Protein AF-A0A2S4WLB9-F1 (afdb_monomer)

Mean predicted aligned error: 18.61 Å

Solvent-accessible surface area (backbone atoms only — not comparable to full-atom values): 10396 Å² total; per-residue (Å²): 115,73,68,58,59,64,71,68,48,54,68,68,56,46,64,75,76,43,67,86,66,49,91,76,37,67,66,60,48,52,51,52,52,50,51,52,50,50,51,52,50,51,51,51,50,49,49,52,46,48,40,31,78,72,77,35,43,54,94,76,60,58,69,78,77,49,69,54,49,50,52,10,48,51,46,34,75,75,35,75,90,30,59,87,51,58,40,83,58,44,53,72,36,85,85,52,38,70,69,58,53,51,51,53,53,49,53,52,50,43,47,51,51,44,53,52,54,47,68,76,38,84,83,67,83,89,64,78,51,48,64,56,55,48,52,53,52,52,51,53,51,52,55,52,54,52,59,64,60,63,74,77,72,79,85,75,83,79,79,82,85,86,82,89,79,89,80,89,83,136

Sequence (170 aa):
MAKGLIFGQSDAFKCMHLPPDYQRDVIFKKELNSLLGTILKGEKNNFANLLRLGLGGANPPIPPPKLSDIIGSVYKAMDSRFEQTPVANIPTDSRITIQRQARLAYIRTMINLNRLRRIANPGQTAFPSFWDDIDADLETRRTKNTRCSINVWTPSHRKGSSTLGWYENR

Radius of gyration: 32.99 Å; Cα contacts (8 Å, |Δi|>4): 56; chains: 1; bounding box: 96×70×63 Å

Structure (mmCIF, N/CA/C/O backbone):
data_AF-A0A2S4W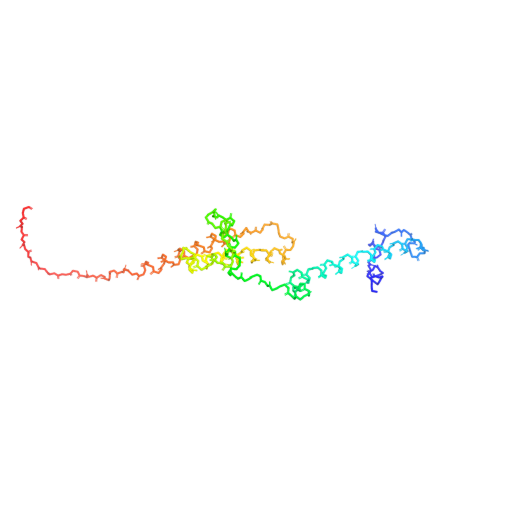LB9-F1
#
_entry.id   AF-A0A2S4WLB9-F1
#
loop_
_atom_site.group_PDB
_atom_site.id
_atom_site.type_symbol
_atom_site.label_atom_id
_atom_site.label_alt_id
_atom_site.label_comp_id
_atom_site.label_asym_id
_atom_site.label_entity_id
_atom_site.label_seq_id
_atom_site.pdbx_PDB_ins_code
_atom_site.Cartn_x
_atom_site.Cartn_y
_atom_site.Cartn_z
_atom_site.occupancy
_atom_site.B_iso_or_equiv
_atom_site.auth_seq_id
_atom_site.auth_comp_id
_atom_site.auth_asym_id
_atom_site.auth_atom_id
_atom_site.pdbx_PDB_model_num
ATOM 1 N N . MET A 1 1 ? 28.843 2.565 -16.205 1.00 54.59 1 MET A N 1
ATOM 2 C CA . MET A 1 1 ? 27.756 1.563 -16.264 1.00 54.59 1 MET A CA 1
ATOM 3 C C . MET A 1 1 ? 26.739 1.847 -17.371 1.00 54.59 1 MET A C 1
ATOM 5 O O . MET A 1 1 ? 26.702 1.052 -18.292 1.00 54.59 1 MET A O 1
ATOM 9 N N . ALA A 1 2 ? 26.005 2.971 -17.393 1.00 55.53 2 ALA A N 1
ATOM 10 C CA . ALA A 1 2 ? 24.973 3.227 -18.425 1.00 55.53 2 ALA A CA 1
ATOM 11 C C . ALA A 1 2 ? 25.486 3.271 -19.883 1.00 55.53 2 ALA A C 1
ATOM 13 O O . ALA A 1 2 ? 24.834 2.765 -20.789 1.00 55.53 2 ALA A O 1
ATOM 14 N N . LYS A 1 3 ? 26.698 3.798 -20.109 1.00 60.47 3 LYS A N 1
ATOM 15 C CA . LYS A 1 3 ? 27.347 3.793 -21.433 1.00 60.47 3 LYS A CA 1
ATOM 16 C C . LYS A 1 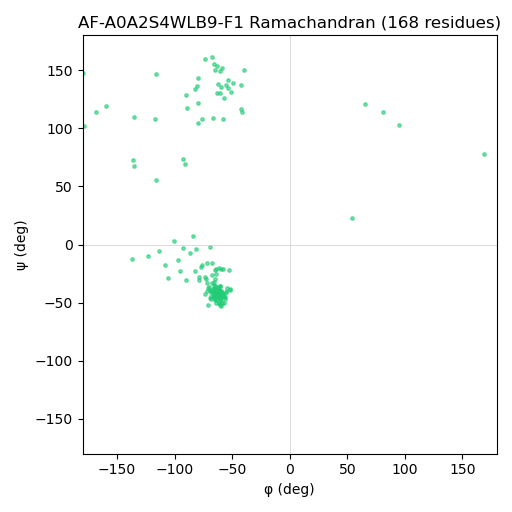3 ? 27.467 2.381 -22.025 1.00 60.47 3 LYS A C 1
ATOM 18 O O . LYS A 1 3 ? 27.197 2.195 -23.203 1.00 60.47 3 LYS A O 1
ATOM 23 N N . GLY A 1 4 ? 27.808 1.387 -21.200 1.00 66.12 4 GLY A N 1
ATOM 24 C CA . GLY A 1 4 ? 27.956 -0.004 -21.642 1.00 66.12 4 GLY A CA 1
ATOM 25 C C . GLY A 1 4 ? 26.648 -0.626 -22.134 1.00 66.12 4 GLY A C 1
ATOM 26 O O . GLY A 1 4 ? 26.679 -1.443 -23.045 1.00 66.12 4 GLY A O 1
ATOM 27 N N . LEU A 1 5 ? 25.502 -0.183 -21.605 1.00 70.06 5 LEU A N 1
ATOM 28 C CA . LEU A 1 5 ? 24.186 -0.683 -22.013 1.00 70.06 5 LEU A CA 1
ATOM 29 C C . LEU A 1 5 ? 23.794 -0.217 -23.415 1.00 70.06 5 LEU A C 1
ATOM 31 O O . LEU A 1 5 ? 23.223 -1.005 -24.158 1.00 70.06 5 LEU A O 1
ATOM 35 N N . ILE A 1 6 ? 24.130 1.024 -23.787 1.00 73.88 6 ILE A N 1
ATOM 36 C CA . ILE A 1 6 ? 23.878 1.564 -25.135 1.00 73.88 6 ILE A CA 1
ATOM 37 C C . ILE A 1 6 ? 24.853 0.951 -26.145 1.00 73.88 6 ILE A C 1
ATOM 39 O O . ILE A 1 6 ? 24.454 0.557 -27.238 1.00 73.88 6 ILE A O 1
ATOM 43 N N . PHE A 1 7 ? 26.134 0.825 -25.781 1.00 74.19 7 PHE A N 1
ATOM 44 C CA . PHE A 1 7 ? 27.127 0.205 -26.663 1.00 74.19 7 PHE A CA 1
ATOM 45 C C . PHE A 1 7 ? 26.889 -1.298 -26.868 1.00 74.19 7 PHE A C 1
ATOM 47 O O . PHE A 1 7 ? 27.232 -1.810 -27.932 1.00 74.19 7 PHE A O 1
ATOM 54 N N . GLY A 1 8 ? 26.241 -1.968 -25.911 1.00 78.62 8 GLY A N 1
ATOM 55 C CA . GLY A 1 8 ? 25.826 -3.368 -26.010 1.00 78.62 8 GLY A CA 1
ATOM 56 C C . GLY A 1 8 ? 24.525 -3.627 -26.783 1.00 78.62 8 GLY A C 1
ATOM 57 O O . GLY A 1 8 ? 24.176 -4.789 -26.958 1.00 78.62 8 GLY A O 1
ATOM 58 N N . GLN A 1 9 ? 23.802 -2.597 -27.245 1.00 85.06 9 GLN A N 1
ATOM 59 C CA . GLN A 1 9 ? 22.611 -2.791 -28.088 1.00 85.06 9 GLN A CA 1
ATOM 60 C C . GLN A 1 9 ? 22.979 -3.214 -29.517 1.00 85.06 9 GLN A C 1
ATOM 62 O O . GLN A 1 9 ? 24.093 -2.959 -29.983 1.00 85.06 9 GLN A O 1
ATOM 67 N N . SER A 1 10 ? 22.025 -3.817 -30.230 1.00 88.38 10 SER A N 1
ATOM 68 C CA . SER A 1 10 ? 22.201 -4.198 -31.635 1.00 88.38 10 SER A CA 1
ATOM 69 C C . SER A 1 10 ? 22.431 -2.982 -32.538 1.00 88.38 10 SER A C 1
ATOM 71 O O . SER A 1 10 ? 21.980 -1.870 -32.249 1.00 88.38 10 SER A O 1
ATOM 73 N N . ASP A 1 11 ? 23.113 -3.186 -33.664 1.00 84.25 11 ASP A N 1
ATOM 74 C CA . ASP A 1 11 ? 23.377 -2.102 -34.617 1.00 84.25 11 ASP A CA 1
ATOM 75 C C . ASP A 1 11 ? 22.093 -1.572 -35.264 1.00 84.25 11 ASP A C 1
ATOM 77 O O . ASP A 1 11 ? 21.970 -0.370 -35.482 1.00 84.25 11 ASP A O 1
ATOM 81 N N . ALA A 1 12 ? 21.090 -2.435 -35.459 1.00 87.62 12 ALA A N 1
ATOM 82 C CA . ALA A 1 12 ? 19.756 -2.029 -35.900 1.00 87.62 12 ALA A CA 1
ATOM 83 C C . ALA A 1 12 ? 19.092 -1.063 -34.903 1.00 87.62 12 ALA A C 1
ATOM 85 O O . ALA A 1 12 ? 18.581 -0.018 -35.301 1.00 87.62 12 ALA A O 1
ATOM 86 N N . PHE A 1 13 ? 19.162 -1.364 -33.602 1.00 87.50 13 PHE A N 1
ATOM 87 C CA . PHE A 1 13 ? 18.642 -0.481 -32.557 1.00 87.50 13 PHE A CA 1
ATOM 88 C C . PHE A 1 13 ? 19.375 0.866 -32.549 1.00 87.50 13 PHE A C 1
ATOM 90 O O . PHE A 1 13 ? 18.748 1.923 -32.501 1.00 87.50 13 PHE A O 1
ATOM 97 N N . LYS A 1 14 ? 20.712 0.838 -32.629 1.00 85.44 14 LYS A N 1
ATOM 98 C CA . LYS A 1 14 ? 21.534 2.055 -32.667 1.00 85.44 14 LYS A CA 1
ATOM 99 C C . LYS A 1 14 ? 21.208 2.908 -33.891 1.00 85.44 14 LYS A C 1
ATOM 101 O O . LYS A 1 14 ? 21.055 4.111 -33.744 1.00 85.44 14 LYS A O 1
ATOM 106 N N . CYS A 1 15 ? 21.055 2.300 -35.065 1.00 84.44 15 CYS A N 1
ATOM 107 C CA . CYS A 1 15 ? 20.728 3.006 -36.303 1.00 84.44 15 CYS A CA 1
ATOM 108 C C . CYS A 1 15 ? 19.324 3.634 -36.271 1.00 84.44 15 CYS A C 1
ATOM 110 O O . CYS A 1 15 ? 19.125 4.719 -36.805 1.00 84.44 15 CYS A O 1
ATOM 112 N N . MET A 1 16 ? 18.363 2.983 -35.610 1.00 88.69 16 MET A N 1
ATOM 113 C CA . MET A 1 16 ? 16.982 3.465 -35.523 1.00 88.69 16 MET A CA 1
ATOM 114 C C . MET A 1 16 ? 16.786 4.588 -34.493 1.00 88.69 16 MET A C 1
ATOM 116 O O . MET A 1 16 ? 15.876 5.403 -34.638 1.00 88.69 16 MET A O 1
ATOM 120 N N . HIS A 1 17 ? 17.607 4.625 -33.439 1.00 85.06 17 HIS A N 1
ATOM 121 C CA . HIS A 1 17 ? 17.362 5.488 -32.275 1.00 85.06 17 HIS A CA 1
ATOM 122 C C . HIS A 1 17 ? 18.489 6.465 -31.942 1.00 85.06 17 HIS A C 1
ATOM 124 O O . HIS A 1 17 ? 18.296 7.336 -31.093 1.00 85.06 17 HIS A O 1
ATOM 130 N N . LEU A 1 18 ? 19.657 6.340 -32.572 1.00 86.12 18 LEU A N 1
ATOM 131 C CA . LEU A 1 18 ? 20.772 7.262 -32.388 1.00 86.12 18 LEU A CA 1
ATOM 132 C C . LEU A 1 18 ? 21.072 7.984 -33.704 1.00 86.12 18 LEU A C 1
ATOM 134 O O . LEU A 1 18 ? 20.936 7.392 -34.776 1.00 86.12 18 LEU A O 1
ATOM 138 N N . PRO A 1 19 ? 21.519 9.247 -33.643 1.00 84.81 19 PRO A N 1
ATOM 139 C CA . PRO A 1 19 ? 21.967 9.956 -34.830 1.00 84.81 19 PRO A CA 1
ATOM 140 C C . PRO A 1 19 ? 23.127 9.229 -35.536 1.00 84.81 19 PRO A C 1
ATOM 142 O O . PRO A 1 19 ? 23.940 8.568 -34.873 1.00 84.81 19 PRO A O 1
ATOM 145 N N . PRO A 1 20 ? 23.271 9.394 -36.862 1.00 84.19 20 PRO A N 1
ATOM 146 C CA . PRO A 1 20 ? 24.478 8.988 -37.575 1.00 84.19 20 PRO A CA 1
ATOM 147 C C . PRO A 1 20 ? 25.722 9.604 -36.924 1.00 84.19 20 PRO A C 1
ATOM 149 O O . PRO A 1 20 ? 25.685 10.740 -36.458 1.00 84.19 20 PRO A O 1
A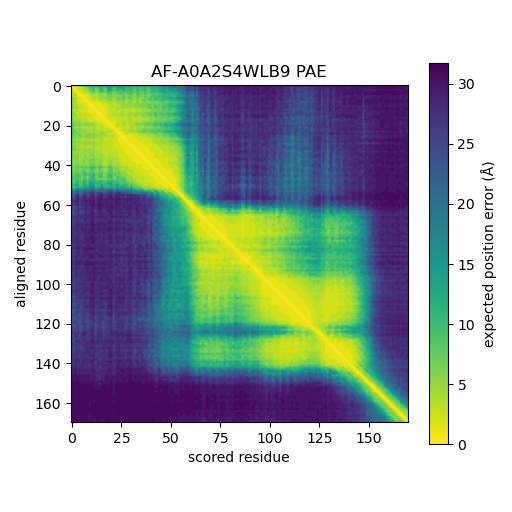TOM 152 N N . ASP A 1 21 ? 26.816 8.846 -36.851 1.00 82.88 21 ASP A N 1
ATOM 153 C CA . ASP A 1 21 ? 28.095 9.298 -36.284 1.00 82.88 21 ASP A CA 1
ATOM 154 C C . ASP A 1 21 ? 28.038 9.871 -34.852 1.00 82.88 21 ASP A C 1
ATOM 156 O O . ASP A 1 21 ? 28.973 10.542 -34.406 1.00 82.88 21 ASP A O 1
ATOM 160 N N . TYR A 1 22 ? 27.014 9.525 -34.060 1.00 79.88 22 TYR A N 1
ATOM 161 C CA . TYR A 1 22 ? 26.871 9.955 -32.658 1.00 79.88 22 TYR A CA 1
ATOM 162 C C . TYR A 1 22 ? 28.107 9.658 -31.782 1.00 79.88 22 TYR A C 1
ATOM 164 O O . TYR A 1 22 ? 28.327 10.254 -30.724 1.00 79.88 22 TYR A O 1
ATOM 172 N N . GLN A 1 23 ? 28.937 8.702 -32.205 1.00 76.88 23 GLN A N 1
ATOM 173 C CA . GLN A 1 23 ? 30.193 8.347 -31.553 1.00 76.88 23 GLN A CA 1
ATOM 174 C C . GLN A 1 23 ? 31.296 9.393 -31.740 1.00 76.88 23 GLN A C 1
ATOM 176 O O . GLN A 1 23 ? 32.285 9.349 -31.011 1.00 76.88 23 GLN A O 1
ATOM 181 N N . ARG A 1 24 ? 31.167 10.322 -32.681 1.00 82.81 24 ARG A N 1
ATOM 182 C CA . ARG A 1 24 ? 32.121 11.414 -32.919 1.00 82.81 24 ARG A CA 1
ATOM 183 C C . ARG A 1 24 ? 31.558 12.765 -32.485 1.00 82.81 24 ARG A C 1
ATOM 185 O O . ARG A 1 24 ? 32.332 13.674 -32.208 1.00 82.81 24 ARG A O 1
ATOM 192 N N . ASP A 1 25 ? 30.242 12.859 -32.320 1.00 86.25 25 ASP A N 1
ATOM 193 C CA . ASP A 1 25 ? 29.569 14.064 -31.850 1.00 86.25 25 ASP A CA 1
ATOM 194 C C . ASP A 1 25 ? 29.740 14.272 -30.331 1.00 86.25 25 ASP A C 1
ATOM 196 O O . ASP A 1 25 ? 29.186 13.564 -29.483 1.00 86.25 25 ASP A O 1
ATOM 200 N N . VAL A 1 26 ? 30.554 15.268 -29.981 1.00 84.69 26 VAL A N 1
ATOM 201 C CA . VAL A 1 26 ? 30.868 15.632 -28.593 1.00 84.69 26 VAL A CA 1
ATOM 202 C C . VAL A 1 26 ? 29.673 16.296 -27.899 1.00 84.69 26 VAL A C 1
ATOM 204 O O . VAL A 1 26 ? 29.479 16.089 -26.696 1.00 84.69 26 VAL A O 1
ATOM 207 N N . ILE A 1 27 ? 28.861 17.057 -28.639 1.00 86.12 27 ILE A N 1
ATOM 208 C CA . ILE A 1 27 ? 27.690 17.768 -28.115 1.00 86.12 27 ILE A CA 1
ATOM 209 C C . ILE A 1 27 ? 26.605 16.748 -27.785 1.00 86.12 27 ILE A C 1
ATOM 211 O O . ILE A 1 27 ? 26.177 16.668 -26.632 1.00 86.12 27 ILE A O 1
ATOM 215 N N . PHE A 1 28 ? 26.269 15.879 -28.741 1.00 84.69 28 PHE A N 1
ATOM 216 C CA . PHE A 1 28 ? 25.290 14.815 -28.538 1.00 84.69 28 PHE A CA 1
ATOM 217 C C . PHE A 1 28 ? 25.665 13.913 -27.360 1.00 84.69 28 PHE A C 1
ATOM 219 O O . PHE A 1 28 ? 24.842 13.624 -26.492 1.00 84.69 28 PHE A O 1
ATOM 226 N N . LYS A 1 29 ? 26.935 13.498 -27.254 1.00 83.62 29 LYS A N 1
ATOM 227 C CA . LYS A 1 29 ? 27.396 12.702 -26.106 1.00 83.62 29 LYS A CA 1
ATOM 228 C C . LYS A 1 29 ? 27.202 13.428 -24.781 1.00 83.62 29 LYS A C 1
ATOM 230 O O . LYS A 1 29 ? 26.874 12.783 -23.784 1.00 83.62 29 LYS A O 1
ATOM 235 N N . LYS A 1 30 ? 27.461 14.735 -24.725 1.00 85.25 30 LYS A N 1
ATOM 236 C CA . LYS A 1 30 ? 27.282 15.531 -23.505 1.00 85.25 30 LYS A CA 1
ATOM 237 C C . LYS A 1 30 ? 25.806 15.583 -23.111 1.00 85.25 30 LYS A C 1
ATOM 239 O O . LYS A 1 30 ? 25.493 15.324 -21.949 1.00 85.25 30 LYS A O 1
ATOM 244 N N . GLU A 1 31 ? 24.918 15.835 -24.066 1.00 86.12 31 GLU A N 1
ATOM 245 C CA . GLU A 1 31 ? 23.469 15.871 -23.846 1.00 86.12 31 GLU A CA 1
ATOM 246 C C . GLU A 1 31 ? 22.912 14.507 -23.445 1.00 86.12 31 GLU A C 1
ATOM 248 O O . GLU A 1 31 ? 22.225 14.405 -22.430 1.00 86.12 31 GLU A O 1
ATOM 253 N N . LEU A 1 32 ? 23.302 13.439 -24.144 1.00 84.44 32 LEU A N 1
ATOM 254 C CA . LEU A 1 32 ? 22.928 12.068 -23.806 1.00 84.44 32 LEU A CA 1
ATOM 255 C C . LEU A 1 32 ? 23.372 11.699 -22.384 1.00 84.44 32 LEU A C 1
ATOM 257 O O . LEU A 1 32 ? 22.601 11.121 -21.621 1.00 84.44 32 LEU A O 1
ATOM 261 N N . ASN A 1 33 ? 24.597 12.057 -21.986 1.00 83.00 33 ASN A N 1
ATOM 262 C CA . ASN A 1 33 ? 25.069 11.807 -20.622 1.00 83.00 33 ASN A CA 1
ATOM 263 C C . ASN A 1 33 ? 24.288 12.624 -19.580 1.00 83.00 33 ASN A C 1
ATOM 265 O O . ASN A 1 33 ? 24.020 12.111 -18.494 1.00 83.00 33 ASN A O 1
ATOM 269 N N . SER A 1 34 ? 23.911 13.865 -19.899 1.00 87.06 34 SER A N 1
ATOM 270 C CA . SER A 1 34 ? 23.081 14.706 -19.029 1.00 87.06 34 SER A CA 1
ATOM 271 C C . SER A 1 34 ? 21.671 14.128 -18.861 1.00 87.06 34 SER A C 1
ATOM 273 O O . SER A 1 34 ? 21.170 14.012 -17.739 1.00 87.06 34 SER A O 1
ATOM 275 N N . LEU A 1 35 ? 21.061 13.681 -19.962 1.00 83.69 35 LEU A N 1
ATOM 276 C CA . LEU A 1 35 ? 19.754 13.028 -19.980 1.00 83.69 35 LEU A CA 1
ATOM 277 C C . LEU A 1 35 ? 19.774 11.737 -19.156 1.00 83.69 35 LEU A C 1
ATOM 279 O O . LEU A 1 35 ? 18.961 11.576 -18.248 1.00 83.69 35 LEU A O 1
ATOM 283 N N . LEU A 1 36 ? 20.752 10.859 -19.398 1.00 83.75 36 LEU A N 1
ATOM 284 C CA . LEU A 1 36 ? 20.941 9.632 -18.619 1.00 83.75 36 LEU A CA 1
ATOM 285 C C . LEU A 1 36 ? 21.161 9.934 -17.135 1.00 83.75 36 LEU A C 1
ATOM 287 O O . LEU A 1 36 ? 20.580 9.272 -16.280 1.00 83.75 36 LEU A O 1
ATOM 291 N N . GLY A 1 37 ? 21.969 10.947 -16.814 1.00 85.88 37 GLY A N 1
ATOM 292 C CA . GLY A 1 37 ? 22.186 11.386 -15.438 1.00 85.88 37 GLY A CA 1
ATOM 293 C C . GLY A 1 37 ? 20.897 11.861 -14.767 1.00 85.88 37 GLY A C 1
ATOM 294 O O . GLY A 1 37 ? 20.652 11.536 -13.607 1.00 85.88 37 GLY A O 1
ATOM 295 N N . THR A 1 38 ? 20.051 12.581 -15.502 1.00 86.75 38 THR A N 1
ATOM 296 C CA . THR A 1 38 ? 18.765 13.095 -15.015 1.00 86.75 38 THR A CA 1
ATOM 297 C C . THR A 1 38 ? 17.765 11.968 -14.783 1.00 86.75 38 THR A C 1
ATOM 299 O O . THR A 1 38 ? 17.169 11.911 -13.708 1.00 86.75 38 THR A O 1
ATOM 302 N N . ILE A 1 39 ? 17.640 11.035 -15.733 1.00 79.44 39 ILE A N 1
ATOM 303 C CA . ILE A 1 39 ? 16.778 9.852 -15.613 1.00 79.44 39 ILE A CA 1
ATOM 304 C C . ILE A 1 39 ? 17.219 9.006 -14.419 1.00 79.44 39 ILE A C 1
ATOM 306 O O . ILE A 1 39 ? 16.420 8.763 -13.521 1.00 79.44 39 ILE A O 1
ATOM 310 N N . LEU A 1 40 ? 18.505 8.651 -14.332 1.00 84.50 40 LEU A N 1
ATOM 311 C CA . LEU A 1 40 ? 19.026 7.840 -13.228 1.00 84.50 40 LEU A CA 1
ATOM 312 C C . LEU A 1 40 ? 18.879 8.538 -11.874 1.00 84.50 40 LEU A C 1
ATOM 314 O O . LEU A 1 40 ? 18.587 7.891 -10.871 1.00 84.50 40 LEU A O 1
ATOM 318 N N . LYS A 1 41 ? 19.066 9.862 -11.817 1.00 88.00 41 LYS A N 1
ATOM 319 C CA . LYS A 1 41 ? 18.823 10.646 -10.599 1.00 88.00 41 LYS A CA 1
ATOM 320 C C . LYS A 1 41 ? 17.342 10.620 -10.219 1.00 88.00 41 LYS A C 1
ATOM 322 O O . LYS A 1 41 ? 17.033 10.446 -9.042 1.00 88.00 41 LYS A O 1
ATOM 327 N N . GLY A 1 42 ? 16.445 10.769 -11.192 1.00 79.56 42 GLY A N 1
ATOM 328 C CA . GLY A 1 42 ? 14.999 10.675 -11.008 1.00 79.56 42 GLY A CA 1
ATOM 329 C C . GLY A 1 42 ? 14.568 9.298 -10.507 1.00 79.56 42 GLY A C 1
ATOM 330 O O . GLY A 1 42 ? 13.898 9.208 -9.483 1.00 79.56 42 GLY A O 1
ATOM 331 N N . GLU A 1 43 ? 15.024 8.227 -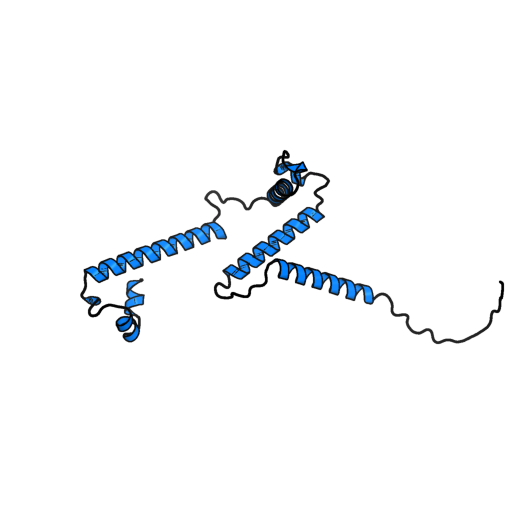11.153 1.00 77.56 43 GLU A N 1
ATOM 332 C CA . GLU A 1 43 ? 14.743 6.842 -10.761 1.00 77.56 43 GLU A CA 1
ATOM 333 C C . GLU A 1 43 ? 15.320 6.503 -9.390 1.00 77.56 43 GLU A C 1
ATOM 335 O O . GLU A 1 43 ? 14.616 5.942 -8.557 1.00 77.56 43 GLU A O 1
ATOM 340 N N . LYS A 1 44 ? 16.562 6.908 -9.099 1.00 82.12 44 LYS A N 1
ATOM 341 C CA . LYS A 1 44 ? 17.160 6.757 -7.766 1.00 82.12 44 LYS A CA 1
ATOM 342 C C . LYS A 1 44 ? 16.338 7.481 -6.703 1.00 82.12 44 LYS A C 1
ATOM 344 O O . LYS A 1 44 ? 16.131 6.933 -5.625 1.00 82.12 44 LYS A O 1
ATOM 349 N N . ASN A 1 45 ? 15.881 8.701 -6.981 1.00 74.06 45 ASN A N 1
ATOM 350 C CA . ASN A 1 45 ? 15.054 9.463 -6.048 1.00 74.06 45 ASN A CA 1
ATOM 351 C C . ASN A 1 45 ? 13.670 8.831 -5.875 1.00 74.06 45 ASN A C 1
ATOM 353 O O . ASN A 1 45 ? 13.192 8.736 -4.749 1.00 74.06 45 ASN A O 1
ATOM 357 N N . ASN A 1 46 ? 13.053 8.344 -6.951 1.00 72.12 46 ASN A N 1
ATOM 358 C CA . ASN A 1 46 ? 11.797 7.600 -6.889 1.00 72.12 46 ASN A CA 1
ATOM 359 C C . ASN A 1 46 ? 11.957 6.303 -6.103 1.00 72.12 46 ASN A C 1
ATOM 361 O O . ASN A 1 46 ? 11.140 6.021 -5.236 1.00 72.12 46 ASN A O 1
ATOM 365 N N . PHE A 1 47 ? 13.031 5.552 -6.329 1.00 69.69 47 PHE A N 1
ATOM 366 C CA . PHE A 1 47 ? 13.342 4.353 -5.565 1.00 69.69 47 PHE A CA 1
ATOM 367 C C . PHE A 1 47 ? 13.602 4.682 -4.094 1.00 69.69 47 PHE A C 1
ATOM 369 O O . PHE A 1 47 ? 13.040 4.036 -3.222 1.00 69.69 47 PHE A O 1
ATOM 376 N N . ALA A 1 48 ? 14.360 5.738 -3.789 1.00 67.50 48 ALA A N 1
ATOM 377 C CA . ALA A 1 48 ? 14.550 6.212 -2.420 1.00 67.50 48 ALA A CA 1
ATOM 378 C C . ALA A 1 48 ? 13.227 6.647 -1.769 1.00 67.50 48 ALA A C 1
ATOM 380 O O . ALA A 1 48 ? 13.016 6.392 -0.587 1.00 67.50 48 ALA A O 1
ATOM 381 N N . ASN A 1 49 ? 12.317 7.262 -2.527 1.00 60.53 49 ASN A N 1
ATOM 382 C CA . ASN A 1 49 ? 10.980 7.611 -2.061 1.00 60.53 49 ASN A CA 1
ATOM 383 C C . ASN A 1 49 ? 10.111 6.370 -1.851 1.00 60.53 49 ASN A C 1
ATOM 385 O O . ASN A 1 49 ? 9.405 6.319 -0.859 1.00 60.53 49 ASN A O 1
ATOM 389 N N . LEU A 1 50 ? 10.182 5.357 -2.714 1.00 64.94 50 LEU A N 1
ATOM 390 C CA . LEU A 1 50 ? 9.483 4.081 -2.533 1.00 64.94 50 LEU A CA 1
ATOM 391 C C . LEU A 1 50 ? 10.036 3.303 -1.342 1.00 64.94 50 LEU A C 1
ATOM 393 O O . LEU A 1 50 ? 9.263 2.759 -0.563 1.00 64.94 50 LEU A O 1
ATOM 397 N N . LEU A 1 51 ? 11.354 3.303 -1.151 1.00 59.09 51 LEU A N 1
ATOM 398 C CA . LEU A 1 51 ? 11.985 2.772 0.047 1.00 59.09 51 LEU A CA 1
ATOM 399 C C . LEU A 1 51 ? 11.528 3.555 1.273 1.00 59.09 51 LEU A C 1
ATOM 401 O O . LEU A 1 51 ? 11.165 2.930 2.250 1.00 59.09 51 LEU A O 1
ATOM 405 N N . ARG A 1 52 ? 11.451 4.889 1.233 1.00 55.41 52 ARG A N 1
ATOM 406 C CA . ARG A 1 52 ? 10.927 5.687 2.355 1.00 55.41 52 ARG A CA 1
ATOM 407 C C . ARG A 1 52 ? 9.439 5.421 2.627 1.00 55.41 52 ARG A C 1
ATOM 409 O O . ARG A 1 52 ? 9.026 5.161 3.747 1.00 55.41 52 ARG A O 1
ATOM 416 N N . LEU A 1 53 ? 8.608 5.421 1.597 1.00 56.03 53 LEU A N 1
ATOM 417 C CA . LEU A 1 53 ? 7.163 5.227 1.721 1.00 56.03 53 LEU A CA 1
ATOM 418 C C . LEU A 1 53 ? 6.780 3.771 2.035 1.00 56.03 53 LEU A C 1
ATOM 420 O O . LEU A 1 53 ? 5.725 3.536 2.621 1.00 56.03 53 LEU A O 1
ATOM 424 N N . GLY A 1 54 ? 7.600 2.801 1.619 1.00 50.84 54 GLY A N 1
ATOM 425 C CA . GLY A 1 54 ? 7.327 1.365 1.717 1.00 50.84 54 GLY A CA 1
ATOM 426 C C . GLY A 1 54 ? 8.116 0.617 2.796 1.00 50.84 54 GLY A C 1
ATOM 427 O O . GLY A 1 54 ? 7.610 -0.374 3.310 1.00 50.84 54 GLY A O 1
ATOM 428 N N . LEU A 1 55 ? 9.323 1.072 3.152 1.00 51.53 55 LEU A N 1
ATOM 429 C CA . LEU A 1 55 ? 10.247 0.406 4.092 1.00 51.53 55 LEU A CA 1
ATOM 430 C C . LEU A 1 55 ? 10.931 1.354 5.098 1.00 51.53 55 LEU A C 1
ATOM 432 O O . LEU A 1 55 ? 11.544 0.894 6.055 1.00 51.53 55 LEU A O 1
ATOM 436 N N . GLY A 1 56 ? 10.857 2.665 4.896 1.00 44.88 56 GLY A N 1
ATOM 437 C CA . GLY A 1 56 ? 11.692 3.651 5.565 1.00 44.88 56 GLY A CA 1
ATOM 438 C C . GLY A 1 56 ? 10.857 4.829 6.015 1.00 44.88 56 GLY A C 1
ATOM 439 O O . GLY A 1 56 ? 10.970 5.918 5.450 1.00 44.88 56 GLY A O 1
ATOM 440 N N . GLY A 1 57 ? 10.043 4.618 7.053 1.00 45.78 57 GLY A N 1
ATOM 441 C CA . GLY A 1 57 ? 9.479 5.735 7.806 1.00 45.78 57 GLY A CA 1
ATOM 442 C C . GLY A 1 57 ? 10.567 6.793 8.015 1.00 45.78 57 GLY A C 1
ATOM 443 O O . GLY A 1 57 ? 11.723 6.432 8.246 1.00 45.78 57 GLY A O 1
ATOM 444 N N . ALA A 1 58 ? 10.212 8.073 7.835 1.00 52.34 58 ALA A N 1
ATOM 445 C CA . ALA A 1 58 ? 11.115 9.224 7.987 1.00 52.34 58 ALA A CA 1
ATOM 446 C C . ALA A 1 58 ? 12.051 9.034 9.183 1.00 52.34 58 ALA A C 1
ATOM 448 O O . ALA A 1 58 ? 11.625 8.386 10.106 1.00 52.34 58 ALA A O 1
ATOM 449 N N . ASN A 1 59 ? 13.273 9.567 9.229 1.00 48.66 59 ASN A N 1
ATOM 450 C CA . ASN A 1 59 ? 14.058 9.488 10.470 1.00 48.66 59 ASN A CA 1
ATOM 451 C C . ASN A 1 59 ? 13.585 10.571 11.461 1.00 48.66 59 ASN A C 1
ATOM 453 O O . ASN A 1 59 ? 13.684 11.748 11.107 1.00 48.66 59 ASN A O 1
ATOM 457 N N . PRO A 1 60 ? 13.127 10.220 12.681 1.00 51.59 60 PRO A N 1
ATOM 458 C CA . PRO A 1 60 ? 12.975 8.866 13.232 1.00 51.59 60 PRO A CA 1
ATOM 459 C C . PRO A 1 60 ? 11.703 8.169 12.721 1.00 51.59 60 PRO A C 1
ATOM 461 O O . PRO A 1 60 ? 10.701 8.870 12.535 1.00 51.59 60 PRO A O 1
ATOM 464 N N . PRO A 1 61 ? 11.746 6.836 12.468 1.00 53.97 61 PRO A N 1
ATOM 465 C CA . PRO A 1 61 ? 10.716 6.098 11.734 1.00 53.97 61 PRO A CA 1
ATOM 466 C C . PRO A 1 61 ? 9.329 6.545 12.153 1.00 53.97 61 PRO A C 1
ATOM 468 O O . PRO A 1 61 ? 8.998 6.377 13.322 1.00 53.97 61 PRO A O 1
ATOM 471 N N . ILE A 1 62 ? 8.536 7.124 11.239 1.00 52.47 62 ILE A N 1
ATOM 472 C CA . ILE A 1 62 ? 7.130 7.426 11.541 1.00 52.47 62 ILE A CA 1
ATOM 473 C C . ILE A 1 62 ? 6.503 6.082 11.905 1.00 52.47 62 ILE A C 1
ATOM 475 O O . ILE A 1 62 ? 6.371 5.229 11.017 1.00 52.47 62 ILE A O 1
ATOM 479 N N . PRO A 1 63 ? 6.177 5.845 13.188 1.00 55.03 63 PRO A N 1
ATOM 480 C CA . PRO A 1 63 ? 5.594 4.582 13.566 1.00 55.03 63 PRO A CA 1
ATOM 481 C C . PRO A 1 63 ? 4.264 4.480 12.821 1.00 55.03 63 PRO A C 1
ATOM 483 O O . PRO A 1 63 ? 3.549 5.486 12.711 1.00 55.03 63 PRO A O 1
ATOM 486 N N . PRO A 1 64 ? 3.920 3.304 12.269 1.00 57.97 64 PRO A N 1
ATOM 487 C CA . PRO A 1 64 ? 2.596 3.123 11.706 1.00 57.97 64 PRO A CA 1
ATOM 488 C C . PRO A 1 64 ? 1.576 3.557 12.770 1.00 57.97 64 PRO A C 1
ATOM 490 O O . PRO A 1 64 ? 1.730 3.178 13.937 1.00 57.97 64 PRO A O 1
ATOM 493 N N . PRO A 1 65 ? 0.586 4.396 12.410 1.00 66.00 65 PRO A N 1
ATOM 494 C CA . PRO A 1 65 ? -0.361 4.914 13.383 1.00 66.00 65 PRO A CA 1
ATOM 495 C C . PRO A 1 65 ? -1.014 3.746 14.113 1.00 66.00 65 PRO A C 1
ATOM 497 O O . PRO A 1 65 ? -1.347 2.727 13.494 1.00 66.00 65 PRO A O 1
ATOM 500 N N . LYS A 1 66 ? -1.158 3.869 15.437 1.00 78.06 66 LYS A N 1
ATOM 501 C CA . LYS A 1 66 ? -1.717 2.785 16.242 1.00 78.06 66 LYS A CA 1
ATOM 502 C C . LYS A 1 66 ? -3.134 2.501 15.765 1.00 78.06 66 LYS A C 1
ATOM 504 O O . LYS A 1 66 ? -3.856 3.399 15.324 1.00 78.06 66 LYS A O 1
ATOM 509 N N . LEU A 1 67 ? -3.556 1.245 15.890 1.00 74.00 67 LEU A N 1
ATOM 510 C CA . LEU A 1 67 ? -4.915 0.849 15.527 1.00 74.00 67 LEU A CA 1
ATOM 511 C C . LEU A 1 67 ? -5.963 1.708 16.259 1.00 74.00 67 LEU A C 1
ATOM 513 O O . LEU A 1 67 ? -6.944 2.115 15.644 1.00 74.00 67 LEU A O 1
ATOM 517 N N . SER A 1 68 ? -5.709 2.065 17.522 1.00 79.31 68 SER A N 1
ATOM 518 C CA . SER A 1 68 ? -6.524 3.000 18.308 1.00 79.31 68 SER A CA 1
ATOM 519 C C . SER A 1 68 ? -6.678 4.368 17.638 1.00 79.31 68 SER A C 1
ATOM 521 O O . SER A 1 68 ? -7.793 4.864 17.509 1.00 79.31 68 SER A O 1
ATOM 523 N N . ASP A 1 69 ? -5.586 4.953 17.151 1.00 82.19 69 ASP A N 1
ATOM 524 C CA . ASP A 1 69 ? -5.580 6.303 16.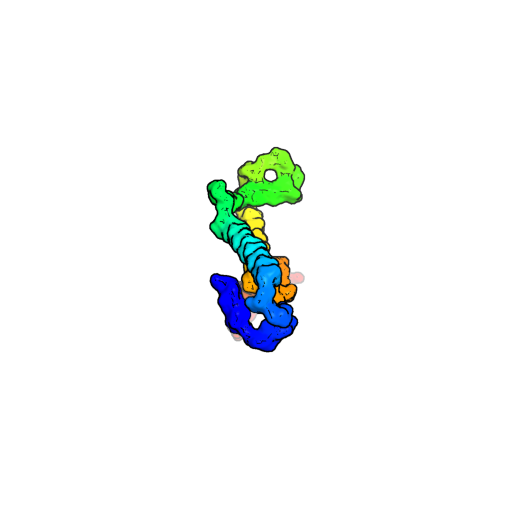575 1.00 82.19 69 ASP A CA 1
ATOM 525 C C . ASP A 1 69 ? -6.318 6.322 15.234 1.00 82.19 69 ASP A C 1
ATOM 527 O O . ASP A 1 69 ? -7.053 7.257 14.909 1.00 82.19 69 ASP A O 1
ATOM 531 N N . ILE A 1 70 ? -6.174 5.236 14.472 1.00 81.12 70 ILE A N 1
ATOM 532 C CA . ILE A 1 70 ? -6.910 5.014 13.229 1.00 81.12 70 ILE A CA 1
ATOM 533 C C . ILE A 1 70 ? -8.406 4.889 13.517 1.00 81.12 70 ILE A C 1
ATOM 535 O O . ILE A 1 70 ? -9.203 5.563 12.868 1.00 81.12 70 ILE A O 1
ATOM 539 N N . ILE A 1 71 ? -8.790 4.040 14.475 1.00 82.75 71 ILE A N 1
ATOM 540 C CA . ILE A 1 71 ? -10.191 3.847 14.866 1.00 82.75 71 ILE A CA 1
ATOM 541 C C . ILE A 1 71 ? -10.787 5.187 15.294 1.00 82.75 71 ILE A C 1
ATOM 543 O O . ILE A 1 71 ? -11.827 5.579 14.770 1.00 82.75 71 ILE A O 1
ATOM 547 N N . GLY A 1 72 ? -10.108 5.916 16.181 1.00 8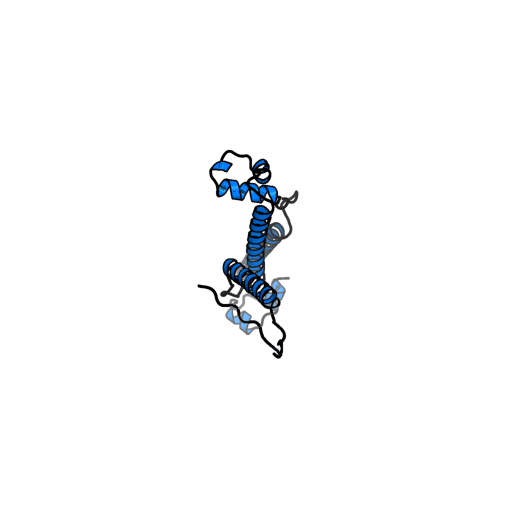6.31 72 GLY A N 1
ATOM 548 C CA . GLY A 1 72 ? -10.574 7.216 16.648 1.00 86.31 72 GLY A CA 1
ATOM 549 C C . GLY A 1 72 ? -10.738 8.228 15.513 1.00 86.31 72 GLY A C 1
ATOM 550 O O . GLY A 1 72 ? -11.753 8.916 15.453 1.00 86.31 72 GLY A O 1
ATOM 551 N N . SER A 1 73 ? -9.800 8.265 14.563 1.00 85.00 73 SER A N 1
ATOM 552 C CA . SER A 1 73 ? -9.880 9.159 13.400 1.00 85.00 73 SER A CA 1
ATOM 553 C C . SER A 1 73 ? -11.056 8.819 12.482 1.00 85.00 73 SER A C 1
ATOM 555 O O . SER A 1 73 ? -11.757 9.719 12.026 1.00 85.00 73 SER A O 1
ATOM 557 N N . VAL A 1 74 ? -11.308 7.528 12.232 1.00 84.06 74 VAL A N 1
ATOM 558 C CA . VAL A 1 74 ? -12.435 7.083 11.398 1.00 84.06 74 VAL A CA 1
ATOM 559 C C . VAL A 1 74 ? -13.767 7.462 12.042 1.00 84.06 74 VAL A C 1
ATOM 561 O O . VAL A 1 74 ? -14.621 8.042 11.381 1.00 84.06 74 VAL A O 1
ATOM 564 N N . TYR A 1 75 ? -13.939 7.193 13.337 1.00 87.31 75 TYR A N 1
ATOM 565 C CA . TYR A 1 75 ? -15.174 7.544 14.041 1.00 87.31 75 TYR A CA 1
ATOM 566 C C . TYR A 1 75 ? -15.395 9.054 14.123 1.00 87.31 75 TYR A C 1
ATOM 568 O O . TYR A 1 75 ? -16.513 9.504 13.905 1.00 87.31 75 TYR A O 1
ATOM 576 N N . LYS A 1 76 ? -14.337 9.838 14.355 1.00 89.44 76 LYS A N 1
ATOM 577 C CA . LYS A 1 76 ? -14.407 11.305 14.336 1.00 89.44 76 LYS A CA 1
ATOM 578 C C . LYS A 1 76 ? -14.847 11.857 12.978 1.00 89.44 76 LYS A C 1
ATOM 580 O O . LYS A 1 76 ? -15.568 12.843 12.938 1.00 89.44 76 LYS A O 1
ATOM 585 N N . ALA A 1 77 ? -14.428 11.223 11.880 1.00 85.19 77 ALA A N 1
ATOM 586 C CA . ALA A 1 77 ? -14.803 11.630 10.527 1.00 85.19 77 ALA A CA 1
ATOM 587 C C . ALA A 1 77 ? -16.215 11.175 10.115 1.00 85.19 77 ALA A C 1
ATOM 589 O O . ALA A 1 77 ? -16.857 11.837 9.306 1.00 85.19 77 ALA A O 1
ATOM 590 N N . MET A 1 78 ? -16.688 10.035 10.629 1.00 86.00 78 MET A N 1
ATOM 591 C CA . MET A 1 78 ? -17.963 9.431 10.218 1.00 86.00 78 MET A CA 1
ATOM 592 C C . MET A 1 78 ? -19.152 9.800 11.110 1.00 86.00 78 MET A C 1
ATOM 594 O O . MET A 1 78 ? -20.294 9.663 10.679 1.00 86.00 78 MET A O 1
ATOM 598 N N . ASP A 1 79 ? -18.911 10.203 12.356 1.00 85.25 79 ASP A N 1
ATOM 599 C CA . ASP A 1 79 ? -19.956 10.400 13.358 1.00 85.25 79 ASP A CA 1
ATOM 600 C C . ASP A 1 79 ? -19.722 11.716 14.107 1.00 85.25 79 ASP A C 1
ATOM 602 O O . ASP A 1 79 ? -18.795 11.849 14.910 1.00 85.25 79 ASP A O 1
ATOM 606 N N . SER A 1 80 ? -20.597 12.691 13.844 1.00 88.38 80 SER A N 1
ATOM 607 C CA . SER A 1 80 ? -20.512 14.056 14.384 1.00 88.38 80 SER A CA 1
ATOM 608 C C . SER A 1 80 ? -20.507 14.105 15.912 1.00 88.38 80 SER A C 1
ATOM 610 O O . SER A 1 80 ? -19.991 15.048 16.505 1.00 88.38 80 SER A O 1
ATOM 612 N N . ARG A 1 81 ? -20.988 13.057 16.590 1.00 88.62 81 ARG A N 1
ATOM 613 C CA . ARG A 1 81 ? -20.936 12.964 18.057 1.00 88.62 81 ARG A CA 1
ATOM 614 C C . ARG A 1 81 ? -19.509 12.911 18.601 1.00 88.62 81 ARG A C 1
ATOM 616 O O . ARG A 1 81 ? -19.305 13.220 19.770 1.00 88.62 81 ARG A O 1
ATOM 623 N N . PHE A 1 82 ? -18.541 12.520 17.775 1.00 88.38 82 PHE A N 1
ATOM 624 C CA . PHE A 1 82 ? -17.125 12.467 18.131 1.00 88.38 82 PHE A CA 1
ATOM 625 C C . PHE A 1 82 ? -16.320 13.659 17.602 1.00 88.38 82 PHE A C 1
ATOM 627 O O . PHE A 1 82 ? -15.108 13.720 17.818 1.00 88.38 82 PHE A O 1
ATOM 634 N N . GLU A 1 83 ? -16.966 14.626 16.944 1.00 87.69 83 GLU A N 1
ATOM 635 C CA . GLU A 1 83 ? -16.306 15.775 16.316 1.00 87.69 83 GLU A CA 1
ATOM 636 C C . GLU A 1 83 ? -15.440 16.551 17.316 1.00 87.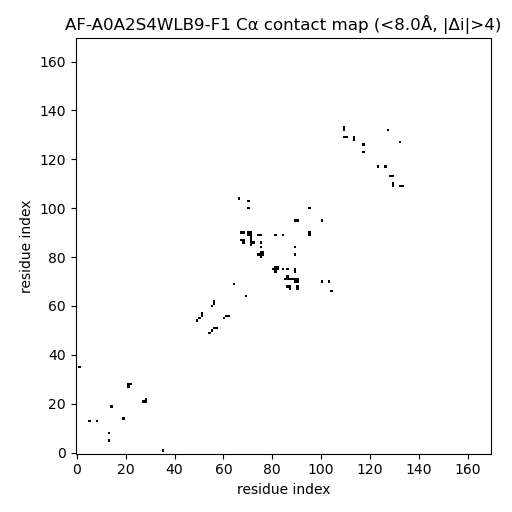69 83 GLU A C 1
ATOM 638 O O . GLU A 1 83 ? -14.287 16.873 17.026 1.00 87.69 83 GLU A O 1
ATOM 643 N N . GLN A 1 84 ? -15.936 16.737 18.541 1.00 89.44 84 GLN A N 1
ATOM 644 C CA . GLN A 1 84 ? -15.220 17.422 19.624 1.00 89.44 84 GLN A CA 1
ATOM 645 C C . GLN A 1 84 ? -14.427 16.471 20.536 1.00 89.44 84 GLN A C 1
ATOM 647 O O . GLN A 1 84 ? -13.706 16.913 21.428 1.00 89.44 84 GLN A O 1
ATOM 652 N N . THR A 1 85 ? -14.507 15.155 20.324 1.00 88.19 85 THR A N 1
ATOM 653 C CA . THR A 1 85 ? -13.780 14.177 21.143 1.00 88.19 85 THR A CA 1
ATOM 654 C C . THR A 1 85 ? -12.330 14.039 20.653 1.00 88.19 85 THR A C 1
ATOM 656 O O . THR A 1 85 ? -12.089 13.907 19.444 1.00 88.19 85 THR A O 1
ATOM 659 N N . PRO A 1 86 ? -11.326 14.055 21.549 1.00 90.44 86 PRO A N 1
ATOM 660 C CA . PRO A 1 86 ? -9.948 13.739 21.182 1.00 90.44 86 PRO A CA 1
ATOM 661 C C . PRO A 1 86 ? -9.829 12.319 20.616 1.00 90.44 86 PRO A C 1
ATOM 663 O O . PRO A 1 86 ? -10.368 11.378 21.196 1.00 90.44 86 PRO A O 1
ATOM 666 N N . VAL A 1 87 ? -9.077 12.149 19.520 1.00 86.75 87 VAL A N 1
ATOM 667 C CA . VAL A 1 87 ? -8.915 10.860 18.810 1.00 86.75 87 VAL A CA 1
ATOM 668 C C . VAL A 1 87 ? -8.494 9.723 19.744 1.00 86.75 87 VAL A C 1
ATOM 670 O O . VAL A 1 87 ? -9.019 8.620 19.627 1.00 86.75 87 VAL A O 1
ATOM 673 N N . ALA A 1 88 ? -7.611 10.000 20.706 1.00 86.94 88 ALA A N 1
ATOM 674 C CA . ALA A 1 88 ? -7.121 9.012 21.667 1.00 86.94 88 ALA A CA 1
ATOM 675 C C . ALA A 1 88 ? -8.210 8.457 22.611 1.00 86.94 88 ALA A C 1
ATOM 677 O O . ALA A 1 88 ? -8.083 7.330 23.081 1.00 86.94 88 ALA A O 1
ATOM 678 N N . ASN A 1 89 ? -9.289 9.211 22.853 1.00 88.38 89 ASN A N 1
ATOM 679 C CA . ASN A 1 89 ? -10.351 8.851 23.804 1.00 88.38 89 ASN A CA 1
ATOM 680 C C . ASN A 1 89 ? -11.555 8.184 23.124 1.00 88.38 89 ASN A C 1
ATOM 682 O O . ASN A 1 89 ? -12.422 7.616 23.783 1.00 88.38 89 ASN A O 1
ATOM 686 N N . ILE A 1 90 ? -11.630 8.253 21.795 1.00 87.62 90 ILE A N 1
ATOM 687 C CA . ILE A 1 90 ? -12.734 7.667 21.035 1.00 87.62 90 ILE A CA 1
ATOM 688 C C . ILE A 1 90 ? -12.730 6.127 21.149 1.00 87.62 90 ILE A C 1
ATOM 690 O O . ILE A 1 90 ? -13.775 5.566 21.460 1.00 87.62 90 ILE A O 1
ATOM 694 N N . PRO A 1 91 ? -11.598 5.405 21.013 1.00 84.12 91 PRO A N 1
ATOM 695 C CA . PRO A 1 91 ? -11.580 3.943 21.140 1.00 84.12 91 PRO A CA 1
ATOM 696 C C . PRO A 1 91 ? -12.021 3.397 22.504 1.00 84.12 91 PRO A C 1
ATOM 698 O O . PRO A 1 91 ? -12.362 2.219 22.586 1.00 84.12 91 PRO A O 1
ATOM 701 N N . THR A 1 92 ? -11.994 4.219 23.560 1.00 85.75 92 THR A N 1
ATOM 702 C CA . THR A 1 92 ? -12.447 3.841 24.910 1.00 85.75 92 THR A CA 1
ATOM 703 C C . THR A 1 92 ? -13.946 4.050 25.126 1.00 85.75 92 THR A C 1
ATOM 705 O O . THR A 1 92 ? -14.473 3.646 26.159 1.00 85.75 92 THR A O 1
ATOM 708 N N . ASP A 1 93 ? -14.645 4.674 24.175 1.00 88.62 93 ASP A N 1
ATOM 709 C CA . ASP A 1 93 ? -16.094 4.839 24.235 1.00 88.62 93 ASP A CA 1
ATOM 710 C C . ASP A 1 93 ? -16.790 3.470 24.212 1.00 88.62 93 ASP A C 1
ATOM 712 O O . ASP A 1 93 ? -16.520 2.630 23.349 1.00 88.62 93 ASP A O 1
ATOM 716 N N . SER A 1 94 ? -17.723 3.247 25.140 1.00 86.56 94 SER A N 1
ATOM 717 C CA . SER A 1 94 ? -18.425 1.965 25.299 1.00 86.56 94 SER A CA 1
ATOM 718 C C . SER A 1 94 ? -19.205 1.529 24.052 1.00 86.56 94 SER A C 1
ATOM 720 O O . SER A 1 94 ? -19.466 0.340 23.863 1.00 86.56 94 SER A O 1
ATOM 722 N N . ARG A 1 95 ? -19.547 2.467 23.160 1.00 84.19 95 ARG A N 1
ATOM 723 C CA . ARG A 1 95 ? -20.226 2.195 21.884 1.00 84.19 95 ARG A CA 1
ATOM 724 C C . ARG A 1 95 ? -19.269 1.640 20.828 1.00 84.19 95 ARG A C 1
ATOM 726 O O . ARG A 1 95 ? -19.721 1.019 19.859 1.00 84.19 95 ARG A O 1
ATOM 733 N N . ILE A 1 96 ? -17.960 1.833 20.993 1.00 86.38 96 ILE A N 1
ATOM 734 C CA . ILE A 1 96 ? -16.918 1.334 20.091 1.00 86.38 96 ILE A CA 1
ATOM 735 C C . ILE A 1 96 ? -16.436 -0.018 20.606 1.00 86.38 96 ILE A C 1
ATOM 737 O O . ILE A 1 96 ? -15.346 -0.189 21.148 1.00 86.38 96 ILE A O 1
ATOM 741 N N . THR A 1 97 ? -17.292 -1.017 20.408 1.00 86.50 97 THR A N 1
ATOM 742 C CA . THR A 1 97 ? -17.020 -2.383 20.850 1.00 86.50 97 THR A CA 1
ATOM 743 C C . THR A 1 97 ? -15.837 -3.002 20.101 1.00 86.50 97 THR A C 1
ATOM 745 O O . THR A 1 97 ? -15.567 -2.668 18.941 1.00 86.50 97 THR A O 1
ATOM 748 N N . ILE A 1 98 ? -15.180 -3.985 20.722 1.00 81.50 98 ILE A N 1
ATOM 749 C CA . ILE A 1 98 ? -14.062 -4.744 20.130 1.00 81.50 98 ILE A CA 1
ATOM 750 C C . ILE A 1 98 ? -14.432 -5.303 18.746 1.00 81.50 98 ILE A C 1
ATOM 752 O O . ILE A 1 98 ? -13.628 -5.267 17.818 1.00 81.50 98 ILE A O 1
ATOM 756 N N . GLN A 1 99 ? -15.673 -5.760 18.560 1.00 80.81 99 GLN A N 1
ATOM 757 C CA . GLN A 1 99 ? -16.143 -6.288 17.277 1.00 80.81 99 GLN A CA 1
ATOM 758 C C . GLN A 1 99 ? -16.161 -5.212 16.183 1.00 80.81 99 GLN A C 1
ATOM 760 O O . GLN A 1 99 ? -15.811 -5.492 15.037 1.00 80.81 99 GLN A O 1
ATOM 765 N N . ARG A 1 100 ? -16.550 -3.973 16.510 1.00 83.50 100 ARG A N 1
ATOM 766 C CA . ARG A 1 100 ? -16.526 -2.859 15.550 1.00 83.50 100 ARG A CA 1
ATOM 767 C C . ARG A 1 100 ? -15.097 -2.464 15.191 1.00 83.50 100 ARG A C 1
ATOM 769 O O . ARG A 1 100 ? -14.808 -2.23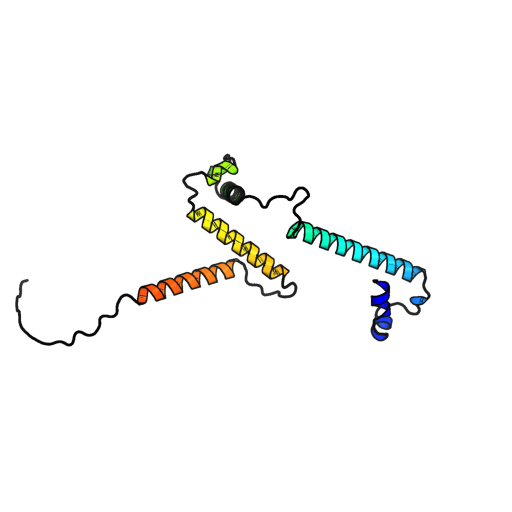0 14.020 1.00 83.50 100 ARG A O 1
ATOM 776 N N . GLN A 1 101 ? -14.204 -2.450 16.178 1.00 80.75 101 GLN A N 1
ATOM 777 C CA . GLN A 1 101 ? -12.777 -2.214 15.962 1.00 80.75 101 GLN A CA 1
ATOM 778 C C . GLN A 1 101 ? -12.169 -3.280 15.036 1.00 80.75 101 GLN A C 1
ATOM 780 O O . GLN A 1 101 ? -11.500 -2.942 14.060 1.00 80.75 101 GLN A O 1
ATOM 785 N N . ALA A 1 102 ? -12.481 -4.558 15.272 1.00 81.12 102 ALA A N 1
ATOM 786 C CA . ALA A 1 102 ? -12.030 -5.672 14.440 1.00 81.12 102 ALA A CA 1
ATOM 787 C C . ALA A 1 102 ? -12.543 -5.577 12.991 1.00 81.12 102 ALA A C 1
ATOM 789 O O . ALA A 1 102 ? -11.790 -5.840 12.056 1.00 81.12 102 ALA A O 1
ATOM 790 N N . ARG A 1 103 ? -13.796 -5.146 12.782 1.00 83.50 103 ARG A N 1
ATOM 791 C CA . ARG A 1 103 ? -14.353 -4.913 11.434 1.00 83.50 103 ARG A CA 1
ATOM 792 C C . ARG A 1 103 ? -13.600 -3.813 10.685 1.00 83.50 103 ARG A C 1
ATOM 794 O O . ARG A 1 103 ? -13.252 -4.001 9.523 1.00 83.50 103 ARG A O 1
ATOM 801 N N . LEU A 1 104 ? -13.306 -2.694 11.348 1.00 82.44 104 LEU A N 1
ATOM 802 C CA . LEU A 1 104 ? -12.518 -1.607 10.755 1.00 82.44 104 LEU A CA 1
ATOM 803 C C . LEU A 1 104 ? -11.088 -2.051 10.424 1.00 82.44 104 LEU A C 1
ATOM 805 O O . LEU A 1 104 ? -10.588 -1.755 9.338 1.00 82.44 104 LEU A O 1
ATOM 809 N N . ALA A 1 105 ? -10.449 -2.796 11.331 1.00 78.56 105 ALA A N 1
ATOM 810 C CA . ALA A 1 105 ? -9.127 -3.369 11.098 1.00 78.56 105 ALA A CA 1
ATOM 811 C C . ALA A 1 105 ? -9.127 -4.301 9.876 1.00 78.56 105 ALA A C 1
ATOM 813 O O . ALA A 1 105 ? -8.254 -4.190 9.018 1.00 78.56 105 ALA A O 1
ATOM 814 N N . TYR A 1 106 ? -10.137 -5.167 9.758 1.00 84.50 106 TYR A N 1
ATOM 815 C CA . TYR A 1 106 ? -10.312 -6.055 8.611 1.00 84.50 106 TYR A CA 1
ATOM 816 C C . TYR A 1 106 ? -10.448 -5.281 7.291 1.00 84.50 106 TYR A C 1
ATOM 818 O O . TYR A 1 106 ? -9.688 -5.545 6.361 1.00 84.50 106 TYR A O 1
ATOM 826 N N . ILE A 1 107 ? -11.336 -4.280 7.218 1.00 83.62 107 ILE A N 1
ATOM 827 C CA . ILE A 1 107 ? -11.523 -3.464 6.002 1.00 83.62 107 ILE A CA 1
ATOM 828 C C . ILE A 1 107 ? -10.203 -2.800 5.589 1.00 83.62 107 ILE A C 1
ATOM 830 O O . ILE A 1 107 ? -9.817 -2.841 4.421 1.00 83.62 107 ILE A O 1
ATOM 834 N N . ARG A 1 108 ? -9.461 -2.236 6.550 1.00 80.44 108 ARG A N 1
ATOM 835 C CA . ARG A 1 108 ? -8.158 -1.615 6.279 1.00 80.44 108 ARG A CA 1
ATOM 836 C C . ARG A 1 108 ? -7.142 -2.619 5.736 1.00 80.44 108 ARG A C 1
ATOM 838 O O . ARG A 1 108 ? -6.411 -2.294 4.801 1.00 80.44 108 ARG A O 1
ATOM 845 N N . THR A 1 109 ? -7.107 -3.827 6.294 1.00 79.75 109 THR A N 1
ATOM 846 C CA . THR A 1 109 ? -6.258 -4.915 5.797 1.00 79.75 109 THR A CA 1
ATOM 847 C C . THR A 1 109 ? -6.612 -5.269 4.355 1.00 79.75 109 THR A C 1
ATOM 849 O O . THR A 1 109 ? -5.710 -5.344 3.525 1.00 79.75 109 THR A O 1
ATOM 852 N N . MET A 1 110 ? -7.900 -5.391 4.018 1.00 83.75 110 MET A N 1
ATOM 853 C CA . MET A 1 110 ? -8.353 -5.700 2.654 1.00 83.75 110 MET A CA 1
ATOM 854 C C . MET A 1 110 ? -7.965 -4.611 1.646 1.00 83.75 110 MET A C 1
ATOM 856 O O . MET A 1 110 ? -7.433 -4.918 0.578 1.00 83.75 110 MET A O 1
ATOM 860 N N . ILE A 1 111 ? -8.127 -3.334 2.009 1.00 80.94 111 ILE A N 1
ATOM 861 C CA . ILE A 1 111 ? -7.686 -2.200 1.179 1.00 80.94 111 ILE A CA 1
ATOM 862 C C . ILE A 1 111 ? -6.169 -2.250 0.953 1.00 80.94 111 ILE A C 1
ATOM 864 O O . ILE A 1 111 ? -5.697 -2.101 -0.177 1.00 80.94 111 ILE A O 1
ATOM 868 N N . ASN A 1 112 ? -5.387 -2.478 2.012 1.00 79.62 112 ASN A N 1
ATOM 869 C CA . ASN A 1 112 ? -3.931 -2.527 1.904 1.00 79.62 112 ASN A CA 1
ATOM 870 C C . ASN A 1 112 ? -3.456 -3.719 1.059 1.00 79.62 112 ASN A C 1
ATOM 872 O O . ASN A 1 112 ? -2.567 -3.560 0.225 1.00 79.62 112 ASN A O 1
ATOM 876 N N . LEU A 1 113 ? -4.078 -4.891 1.218 1.00 80.81 113 LEU A N 1
ATOM 877 C CA . LEU A 1 113 ? -3.803 -6.069 0.394 1.00 80.81 113 LEU A CA 1
ATOM 878 C C . LEU A 1 113 ? -4.113 -5.810 -1.083 1.00 80.81 113 LEU A C 1
ATOM 880 O O . LEU A 1 113 ? -3.317 -6.188 -1.940 1.00 80.81 113 LEU A O 1
ATOM 884 N N . ASN A 1 114 ? -5.224 -5.137 -1.394 1.00 83.69 114 ASN A N 1
ATOM 885 C CA . ASN A 1 114 ? -5.550 -4.760 -2.769 1.00 83.69 114 ASN A CA 1
ATOM 886 C C . ASN A 1 114 ? -4.500 -3.795 -3.349 1.00 83.69 114 ASN A C 1
ATOM 888 O O . ASN A 1 114 ? -4.016 -3.998 -4.463 1.00 83.69 114 ASN A O 1
ATOM 892 N N . ARG A 1 115 ? -4.064 -2.797 -2.565 1.00 81.75 115 ARG A N 1
ATOM 893 C CA . ARG A 1 115 ? -2.997 -1.865 -2.967 1.00 81.75 115 ARG A CA 1
ATOM 894 C C . ARG A 1 115 ? -1.684 -2.590 -3.266 1.00 81.75 115 ARG A C 1
ATOM 896 O O . ARG A 1 115 ? -1.072 -2.336 -4.300 1.00 81.75 115 ARG A O 1
ATOM 903 N N . LEU A 1 116 ? -1.256 -3.489 -2.377 1.00 78.88 116 LEU A N 1
ATOM 904 C CA . LEU A 1 116 ? -0.026 -4.268 -2.551 1.00 78.88 116 LEU A CA 1
ATOM 905 C C . LEU A 1 116 ? -0.101 -5.176 -3.783 1.00 78.88 116 LEU A C 1
ATOM 907 O O . LEU A 1 116 ? 0.854 -5.225 -4.555 1.00 78.88 116 LEU A O 1
ATOM 911 N N . ARG A 1 117 ? -1.248 -5.828 -4.015 1.00 80.69 117 ARG A N 1
ATOM 912 C CA . ARG A 1 117 ? -1.483 -6.644 -5.215 1.00 80.69 117 ARG A CA 1
ATOM 913 C C . ARG A 1 117 ? -1.343 -5.833 -6.506 1.00 80.69 117 ARG A C 1
ATOM 915 O O . ARG A 1 117 ? -0.709 -6.315 -7.439 1.00 80.69 117 ARG A O 1
ATOM 922 N N . ARG A 1 118 ? -1.859 -4.600 -6.548 1.00 79.25 118 ARG A N 1
ATOM 923 C CA . ARG A 1 118 ? -1.716 -3.699 -7.710 1.00 79.25 118 ARG A CA 1
ATOM 924 C C . ARG A 1 118 ? -0.266 -3.280 -7.953 1.00 79.25 118 ARG A C 1
ATOM 926 O O . ARG A 1 118 ? 0.189 -3.307 -9.090 1.00 79.25 118 ARG A O 1
ATOM 933 N N . ILE A 1 119 ? 0.473 -2.936 -6.895 1.00 76.00 119 ILE A N 1
ATOM 934 C CA . ILE A 1 119 ? 1.898 -2.568 -6.996 1.00 76.00 119 ILE A CA 1
ATOM 935 C C . ILE A 1 119 ? 2.731 -3.736 -7.537 1.00 76.00 119 ILE A C 1
ATOM 937 O O . ILE A 1 119 ? 3.609 -3.527 -8.368 1.00 76.00 119 ILE A O 1
ATOM 941 N N . ALA A 1 120 ? 2.444 -4.961 -7.089 1.00 75.31 120 ALA A N 1
ATOM 942 C CA . ALA A 1 120 ? 3.159 -6.155 -7.530 1.00 75.31 120 ALA A CA 1
ATOM 943 C C . ALA A 1 120 ? 2.907 -6.518 -9.008 1.00 75.31 120 ALA A C 1
ATOM 945 O O . ALA A 1 120 ? 3.669 -7.296 -9.573 1.00 75.31 120 ALA A O 1
ATOM 946 N N . ASN A 1 121 ? 1.865 -5.965 -9.638 1.00 79.75 121 ASN A N 1
ATOM 947 C CA . ASN A 1 121 ? 1.418 -6.343 -10.980 1.00 79.75 121 ASN A CA 1
ATOM 948 C C . ASN A 1 121 ? 1.097 -5.102 -11.844 1.00 79.75 121 ASN A C 1
ATOM 950 O O . ASN A 1 121 ? -0.062 -4.865 -12.196 1.00 79.75 121 ASN A O 1
ATOM 954 N N . PRO A 1 122 ? 2.108 -4.298 -12.217 1.00 72.88 122 PRO A N 1
ATOM 955 C CA . PRO A 1 122 ? 1.915 -2.963 -12.795 1.00 72.88 122 PRO A CA 1
ATOM 956 C C . PRO A 1 122 ? 1.319 -2.916 -14.220 1.00 72.88 122 PRO A C 1
ATOM 958 O O . PRO A 1 122 ? 1.090 -1.826 -14.733 1.00 72.88 122 PRO A O 1
ATOM 961 N N . GLY A 1 123 ? 1.050 -4.055 -14.865 1.00 75.00 123 GLY A N 1
ATOM 962 C CA . GLY A 1 123 ? 0.469 -4.127 -16.218 1.00 75.00 123 GLY A CA 1
ATOM 963 C C . GLY A 1 123 ? -0.938 -4.727 -16.289 1.00 75.00 123 GLY A C 1
ATOM 964 O O . GLY A 1 123 ? -1.543 -4.745 -17.358 1.00 75.00 123 GLY A O 1
ATOM 965 N N . GLN A 1 124 ? -1.471 -5.230 -15.174 1.00 79.56 124 GLN A N 1
ATOM 966 C CA . GLN A 1 124 ? -2.795 -5.841 -15.155 1.00 79.56 124 GLN A CA 1
ATOM 967 C C . GLN A 1 124 ? -3.851 -4.769 -14.860 1.00 79.56 124 GLN A C 1
ATOM 969 O O . GLN A 1 124 ? -3.843 -4.117 -13.818 1.00 79.56 124 GLN A O 1
ATOM 974 N N . THR A 1 125 ? -4.755 -4.562 -15.814 1.00 73.31 125 THR A N 1
ATOM 975 C CA . THR A 1 125 ? -5.783 -3.509 -15.767 1.00 73.31 125 THR A CA 1
ATOM 976 C C . THR A 1 125 ? -7.077 -3.988 -15.109 1.00 73.31 125 THR A C 1
ATOM 978 O O . THR A 1 125 ? -7.752 -3.216 -14.430 1.00 73.31 125 THR A O 1
ATOM 981 N N . ALA A 1 126 ? -7.387 -5.280 -15.234 1.00 79.94 126 ALA A N 1
ATOM 982 C CA . ALA A 1 126 ? -8.543 -5.924 -14.619 1.00 79.94 126 ALA A CA 1
ATOM 983 C C . ALA A 1 126 ? -8.197 -6.484 -13.228 1.00 79.94 126 ALA A C 1
ATOM 985 O O . ALA A 1 126 ? -8.112 -7.697 -13.030 1.00 79.94 126 ALA A O 1
ATOM 986 N N . PHE A 1 127 ? -7.961 -5.593 -12.263 1.00 78.19 127 PHE A N 1
ATOM 987 C CA . PHE A 1 127 ? -7.895 -5.981 -10.853 1.00 78.19 127 PHE A CA 1
ATOM 988 C C . PHE A 1 127 ? -9.275 -5.892 -10.211 1.00 78.19 127 PHE A C 1
ATOM 990 O O . PHE A 1 127 ? -9.859 -4.803 -10.258 1.00 78.19 127 PHE A O 1
ATOM 997 N N . PRO A 1 128 ? -9.739 -6.959 -9.532 1.00 82.94 128 PRO A N 1
ATOM 998 C CA . PRO A 1 128 ? -10.862 -6.855 -8.615 1.00 82.94 128 PRO A CA 1
ATOM 999 C C . PRO A 1 128 ? -10.647 -5.680 -7.661 1.00 82.94 128 PRO A C 1
ATOM 1001 O O . PRO A 1 128 ? -9.524 -5.401 -7.204 1.00 82.94 128 PRO A O 1
ATOM 1004 N N . SER A 1 129 ? -11.712 -4.938 -7.396 1.00 86.12 129 SER A N 1
ATOM 1005 C CA . SER A 1 129 ? -11.697 -3.942 -6.339 1.00 86.12 129 SER A CA 1
ATOM 1006 C C . SER A 1 129 ? -11.581 -4.642 -4.983 1.00 86.12 129 SER A C 1
ATOM 1008 O O . SER A 1 129 ? -11.847 -5.835 -4.839 1.00 86.12 129 SER A O 1
ATOM 1010 N N . PHE A 1 130 ? -11.182 -3.898 -3.954 1.00 85.19 130 PHE A N 1
ATOM 1011 C CA . PHE A 1 130 ? -11.178 -4.459 -2.605 1.00 85.19 130 PHE A CA 1
ATOM 1012 C C . PHE A 1 130 ? -12.601 -4.790 -2.113 1.00 85.19 130 PHE A C 1
ATOM 1014 O O . PHE A 1 130 ? -12.735 -5.610 -1.211 1.00 85.19 130 PHE A O 1
ATOM 1021 N N . TRP A 1 131 ? -13.646 -4.171 -2.684 1.00 89.19 131 TRP A N 1
ATOM 1022 C CA . TRP A 1 131 ? -15.041 -4.513 -2.390 1.00 89.19 131 TRP A CA 1
ATOM 1023 C C . TRP A 1 131 ? -15.391 -5.898 -2.927 1.00 89.19 131 TRP A C 1
ATOM 1025 O O . TRP A 1 131 ? -15.924 -6.704 -2.174 1.00 89.19 131 TRP A O 1
ATOM 1035 N N . ASP A 1 132 ? -14.973 -6.210 -4.156 1.00 90.12 132 ASP A N 1
ATOM 1036 C CA . ASP A 1 132 ? -15.174 -7.538 -4.751 1.00 90.12 132 ASP A CA 1
ATOM 1037 C C . ASP A 1 132 ? -14.496 -8.633 -3.907 1.00 90.12 132 ASP A C 1
ATOM 1039 O O . ASP A 1 132 ? -15.066 -9.699 -3.673 1.00 90.12 132 ASP A O 1
ATOM 1043 N N . ASP A 1 133 ? -13.292 -8.352 -3.388 1.00 86.38 133 ASP A N 1
ATOM 1044 C CA . ASP A 1 133 ? -12.584 -9.263 -2.480 1.00 86.38 133 ASP A CA 1
ATOM 1045 C C . ASP A 1 133 ? -13.348 -9.479 -1.154 1.00 86.38 133 ASP A C 1
ATOM 1047 O O . ASP A 1 133 ? -13.356 -10.587 -0.611 1.00 86.38 133 ASP A O 1
ATOM 1051 N N . ILE A 1 134 ? -13.967 -8.425 -0.609 1.00 88.56 134 ILE A N 1
ATOM 1052 C CA . ILE A 1 134 ? -14.764 -8.505 0.624 1.00 88.56 134 ILE A CA 1
ATOM 1053 C C . ILE A 1 134 ? -16.037 -9.314 0.375 1.00 88.56 134 ILE A C 1
ATOM 1055 O O . ILE A 1 134 ? -16.345 -10.210 1.161 1.00 88.56 134 ILE A O 1
ATOM 1059 N N . ASP A 1 135 ? -16.757 -9.036 -0.709 1.00 90.94 135 ASP A N 1
ATOM 1060 C CA . ASP A 1 135 ? -18.000 -9.731 -1.038 1.00 90.94 135 ASP A CA 1
ATOM 1061 C C . ASP A 1 135 ? -17.759 -11.228 -1.259 1.00 90.94 135 ASP A C 1
ATOM 1063 O O . ASP A 1 135 ? -18.493 -12.059 -0.717 1.00 90.94 135 ASP A O 1
ATOM 1067 N N . ALA A 1 136 ? -16.672 -11.593 -1.945 1.00 87.94 136 ALA A N 1
ATOM 1068 C CA . ALA A 1 136 ? -16.273 -12.987 -2.121 1.00 87.94 136 ALA A CA 1
ATOM 1069 C C . ALA A 1 136 ? -15.936 -13.693 -0.789 1.00 87.94 136 ALA A C 1
ATOM 1071 O O . ALA A 1 136 ? -16.338 -14.845 -0.577 1.00 87.94 136 ALA A O 1
ATOM 1072 N N . ASP A 1 137 ? -15.228 -13.028 0.136 1.00 87.06 137 ASP A N 1
ATOM 1073 C CA . ASP A 1 137 ? -14.937 -13.584 1.470 1.00 87.06 137 ASP A CA 1
ATOM 1074 C C . ASP A 1 137 ? -16.222 -13.757 2.294 1.00 87.06 137 ASP A C 1
ATOM 1076 O O . ASP A 1 137 ? -16.445 -14.807 2.906 1.00 87.06 137 ASP A O 1
ATOM 1080 N N . LEU A 1 138 ? -17.111 -12.759 2.279 1.00 86.62 138 LEU A N 1
ATOM 1081 C CA . LEU A 1 138 ? -18.397 -12.826 2.971 1.00 86.62 138 LEU A CA 1
ATOM 1082 C C . LEU A 1 138 ? -19.269 -13.964 2.432 1.00 86.62 138 LEU A C 1
ATOM 1084 O O . LEU A 1 138 ? -19.843 -14.716 3.224 1.00 86.62 138 LEU A O 1
ATOM 1088 N N . GLU A 1 139 ? -19.324 -14.143 1.115 1.00 90.06 139 GLU A N 1
ATOM 1089 C CA . GLU A 1 139 ? -20.093 -15.216 0.486 1.00 90.06 139 GLU A CA 1
ATOM 1090 C C . GLU A 1 139 ? -19.518 -16.604 0.807 1.00 90.06 139 GLU A C 1
ATOM 1092 O O . GLU A 1 139 ? -20.246 -17.545 1.141 1.00 90.06 139 GLU A O 1
ATOM 1097 N N . THR A 1 140 ? -18.189 -16.722 0.851 1.00 88.44 140 THR A N 1
ATOM 1098 C CA . THR A 1 140 ? -17.507 -17.947 1.297 1.00 88.44 140 THR A CA 1
ATOM 1099 C C . THR A 1 140 ? -17.856 -18.291 2.750 1.00 88.44 140 THR A C 1
ATOM 1101 O O . THR A 1 140 ? -18.040 -19.460 3.102 1.00 88.44 140 THR A O 1
ATOM 1104 N N . ARG A 1 141 ? -17.973 -17.287 3.625 1.00 83.50 141 ARG A N 1
ATOM 1105 C CA . ARG A 1 141 ? -18.337 -17.493 5.038 1.00 83.50 141 ARG A CA 1
ATOM 1106 C C . ARG A 1 141 ? -19.799 -17.890 5.204 1.00 83.50 141 ARG A C 1
ATOM 1108 O O . ARG A 1 141 ? -20.088 -18.771 6.013 1.00 83.50 141 ARG A O 1
ATOM 1115 N N . ARG A 1 142 ? -20.707 -17.283 4.432 1.00 84.62 142 ARG A N 1
ATOM 1116 C CA . ARG A 1 142 ? -22.130 -17.658 4.411 1.00 84.62 142 ARG A CA 1
ATOM 1117 C C . ARG A 1 142 ? -22.290 -19.114 3.995 1.00 84.62 142 ARG A C 1
ATOM 1119 O O . ARG A 1 142 ? -22.842 -19.900 4.755 1.00 84.62 142 ARG A O 1
ATOM 1126 N N . THR A 1 143 ? -21.706 -19.497 2.864 1.00 81.31 143 THR A N 1
ATOM 1127 C CA . THR A 1 143 ? -21.820 -20.863 2.328 1.00 81.31 143 THR A CA 1
ATOM 1128 C C . THR A 1 143 ? -21.191 -21.925 3.234 1.00 81.31 143 THR A C 1
ATOM 1130 O O . THR A 1 143 ? -21.756 -23.011 3.392 1.00 81.31 143 THR A O 1
ATOM 1133 N N . LYS A 1 144 ? -20.065 -21.628 3.899 1.00 73.31 144 LYS A N 1
ATOM 1134 C CA . LYS A 1 144 ? -19.478 -22.521 4.916 1.00 73.31 144 LYS A CA 1
ATOM 1135 C C . LYS A 1 144 ? -20.378 -22.697 6.140 1.00 73.31 144 LYS A C 1
ATOM 1137 O O . LYS A 1 144 ? -20.557 -23.827 6.594 1.00 73.31 144 LYS A O 1
ATOM 1142 N N . ASN A 1 145 ? -20.978 -21.619 6.645 1.00 61.38 145 ASN A N 1
ATOM 1143 C CA . ASN A 1 145 ? -21.917 -21.710 7.764 1.00 61.38 145 ASN A CA 1
ATOM 1144 C C . ASN A 1 145 ? -23.182 -22.495 7.391 1.00 61.38 145 ASN A C 1
ATOM 1146 O O . ASN A 1 145 ? -23.683 -23.267 8.210 1.00 61.38 145 ASN A O 1
ATOM 1150 N N . THR A 1 146 ? -23.662 -22.370 6.151 1.00 55.53 146 THR A N 1
ATOM 1151 C CA . THR A 1 146 ? -24.805 -23.144 5.646 1.00 55.53 146 THR A CA 1
ATOM 1152 C C . THR A 1 146 ? -24.488 -24.642 5.560 1.00 55.53 146 THR A C 1
ATOM 1154 O O . THR A 1 146 ? -25.287 -25.464 5.991 1.00 55.53 146 THR A O 1
ATOM 1157 N N . ARG A 1 147 ? -23.294 -25.040 5.096 1.00 51.91 147 ARG A N 1
ATOM 1158 C CA . ARG A 1 147 ? -22.918 -26.470 5.033 1.00 51.91 147 ARG A CA 1
ATOM 1159 C C . ARG A 1 147 ? -22.739 -27.122 6.408 1.00 51.91 147 ARG A C 1
ATOM 1161 O O . ARG A 1 147 ? -23.062 -28.294 6.556 1.00 51.91 147 ARG A O 1
ATOM 1168 N N . CYS A 1 148 ? -22.266 -26.383 7.413 1.00 45.12 148 CYS A N 1
ATOM 1169 C CA . CYS A 1 148 ? -22.168 -26.903 8.783 1.00 45.12 148 CYS A CA 1
ATOM 1170 C C . CYS A 1 148 ? -23.535 -27.043 9.472 1.00 45.12 148 CYS A C 1
ATOM 1172 O O . CYS A 1 148 ? -23.705 -27.925 10.307 1.00 45.12 148 CYS A O 1
ATOM 1174 N N . SER A 1 149 ? -24.512 -26.203 9.121 1.00 45.84 149 SER A N 1
ATOM 1175 C CA . SER A 1 149 ? -25.859 -26.250 9.709 1.00 45.84 149 SER A C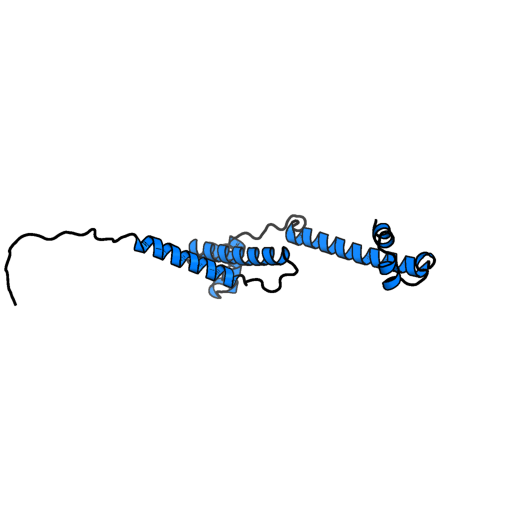A 1
ATOM 1176 C C . SER A 1 149 ? -26.771 -27.304 9.070 1.00 45.84 149 SER A C 1
ATOM 1178 O O . SER A 1 149 ? -27.677 -27.792 9.736 1.00 45.84 149 SER A O 1
ATOM 1180 N N . ILE A 1 150 ? -26.504 -27.729 7.830 1.00 48.78 150 ILE A N 1
ATOM 1181 C CA . ILE A 1 150 ? -27.277 -28.788 7.149 1.00 48.78 150 ILE A CA 1
ATOM 1182 C C . ILE A 1 150 ? -26.931 -30.203 7.668 1.00 48.78 150 ILE A C 1
ATOM 1184 O O . ILE A 1 150 ? -27.729 -31.124 7.524 1.00 48.78 150 ILE A O 1
ATOM 1188 N N . ASN A 1 151 ? -25.798 -30.393 8.354 1.00 43.41 151 ASN A N 1
ATOM 1189 C CA . ASN A 1 151 ? -25.388 -31.711 8.867 1.00 43.41 151 ASN A CA 1
ATOM 1190 C C . ASN A 1 151 ? -26.004 -32.096 10.229 1.00 43.41 151 ASN A C 1
ATOM 1192 O O . ASN A 1 151 ? -25.641 -33.131 10.786 1.00 43.41 151 ASN A O 1
ATOM 1196 N N . VAL A 1 152 ? -26.950 -31.315 10.766 1.00 47.00 152 VAL A N 1
ATOM 1197 C CA . VAL A 1 152 ? -27.663 -31.629 12.021 1.00 47.00 152 VAL A CA 1
ATOM 1198 C C . VAL A 1 152 ? -29.155 -31.838 11.759 1.00 47.00 152 VAL A C 1
ATOM 1200 O O . VAL A 1 152 ? -29.988 -31.170 12.349 1.00 47.00 152 VAL A O 1
ATOM 1203 N N . TRP A 1 153 ? -29.500 -32.755 10.854 1.00 33.03 153 TRP A N 1
ATOM 1204 C CA . TRP A 1 153 ? -30.672 -33.635 10.980 1.00 33.03 153 TRP A CA 1
ATOM 1205 C C . TRP A 1 153 ? -30.735 -34.584 9.778 1.00 33.03 153 TRP A C 1
ATOM 1207 O O . TRP A 1 153 ? -31.184 -34.223 8.696 1.00 33.03 153 TRP A O 1
ATOM 1217 N N . THR A 1 154 ? -30.316 -35.831 9.970 1.00 38.53 154 THR A N 1
ATOM 1218 C CA . THR A 1 154 ? -30.833 -36.942 9.164 1.00 38.53 154 THR A CA 1
ATOM 1219 C C . THR A 1 154 ? -31.548 -37.889 10.122 1.00 38.53 154 THR A C 1
ATOM 1221 O O . THR A 1 154 ? -30.894 -38.540 10.937 1.00 38.53 154 THR A O 1
ATOM 1224 N N . PRO A 1 155 ? -32.891 -37.963 10.098 1.00 37.44 155 PRO A N 1
ATOM 1225 C CA . PRO A 1 155 ? -33.604 -39.029 10.781 1.00 37.44 155 PRO A CA 1
ATOM 1226 C C . PRO A 1 155 ? -33.276 -40.335 10.068 1.00 37.44 155 PRO A C 1
ATOM 1228 O O . PRO A 1 155 ? -33.707 -40.571 8.938 1.00 37.44 155 PRO A O 1
ATOM 1231 N N . SER A 1 156 ? -32.489 -41.183 10.719 1.00 39.31 156 SER A N 1
ATOM 1232 C CA . SER A 1 156 ? -32.353 -42.572 10.313 1.00 39.31 156 SER A CA 1
ATOM 1233 C C . SER A 1 156 ? -33.726 -43.244 10.396 1.00 39.31 156 SER A C 1
ATOM 1235 O O . SER A 1 156 ? -34.466 -43.112 11.371 1.00 39.31 156 SER A O 1
ATOM 1237 N N . HIS A 1 157 ? -34.081 -43.929 9.312 1.00 38.22 157 HIS A N 1
ATOM 1238 C CA . HIS A 1 157 ? -35.320 -44.671 9.130 1.00 38.22 157 HIS A CA 1
ATOM 1239 C C . HIS A 1 157 ? -35.745 -45.469 10.376 1.00 38.22 157 HIS A C 1
ATOM 1241 O O . HIS A 1 157 ? -35.140 -46.491 10.704 1.00 38.22 157 HIS A O 1
ATOM 1247 N N . ARG A 1 158 ? -36.869 -45.091 11.000 1.00 33.72 158 ARG A N 1
ATOM 1248 C CA . ARG A 1 158 ? -37.677 -46.041 11.776 1.00 33.72 158 ARG A CA 1
ATOM 1249 C C . ARG A 1 158 ? -38.529 -46.847 10.802 1.00 33.72 158 ARG A C 1
ATOM 1251 O O . ARG A 1 158 ? -39.522 -46.350 10.278 1.00 33.72 158 ARG A O 1
ATOM 1258 N N . LYS A 1 159 ? -38.131 -48.101 10.572 1.00 37.91 159 LYS A N 1
ATOM 1259 C CA . LYS A 1 159 ? -39.037 -49.140 10.069 1.00 37.91 159 LYS A CA 1
ATOM 1260 C C . LYS A 1 159 ? -40.207 -49.253 11.046 1.00 37.91 159 LYS A C 1
ATOM 1262 O O . LYS A 1 159 ? -39.995 -49.394 12.249 1.00 37.91 159 LYS A O 1
ATOM 1267 N N . GLY A 1 160 ? -41.421 -49.144 10.520 1.00 34.62 160 GLY A N 1
ATOM 1268 C CA . GLY A 1 160 ? -42.635 -49.372 11.285 1.00 34.62 160 GLY A CA 1
ATOM 1269 C C . GLY A 1 160 ? -42.751 -50.824 11.739 1.00 34.62 160 GLY A C 1
ATOM 1270 O O . GLY A 1 160 ? -42.270 -51.728 11.061 1.00 34.62 160 GLY A O 1
ATOM 1271 N N . SER A 1 161 ? -43.404 -51.026 12.880 1.00 32.66 161 SER A N 1
ATOM 1272 C CA . SER A 1 161 ? -44.490 -51.995 13.044 1.00 32.66 161 SER A CA 1
ATOM 1273 C C . SER A 1 161 ? -45.024 -51.951 14.481 1.00 32.66 161 SER A C 1
ATOM 1275 O O . SER A 1 161 ? -44.263 -51.785 15.431 1.00 32.66 161 SER A O 1
ATOM 1277 N N . SER A 1 162 ? -46.327 -52.206 14.587 1.00 33.25 162 SER A N 1
ATOM 1278 C CA . SER A 1 162 ? -47.107 -52.642 15.751 1.00 33.25 162 SER A CA 1
ATOM 1279 C C . SER A 1 162 ? -47.831 -51.595 16.625 1.00 33.25 162 SER A C 1
ATOM 1281 O O . SER A 1 162 ? -47.278 -50.943 17.502 1.00 33.25 162 SER A O 1
ATOM 1283 N N . THR A 1 163 ? -49.146 -51.567 16.361 1.00 34.16 163 THR A N 1
ATOM 1284 C CA . THR A 1 163 ? -50.273 -51.753 17.301 1.00 34.16 163 THR A CA 1
ATOM 1285 C C . THR A 1 163 ? -50.764 -50.610 18.198 1.00 34.16 163 THR A C 1
ATOM 1287 O O . THR A 1 163 ? -50.146 -50.270 19.194 1.00 34.16 163 THR A O 1
ATOM 1290 N N . LEU A 1 164 ? -52.009 -50.219 17.873 1.00 33.12 164 LEU A N 1
ATOM 1291 C CA . LEU A 1 164 ? -53.182 -50.007 18.741 1.00 33.12 164 LEU A CA 1
ATOM 1292 C C . LEU A 1 164 ? -53.153 -48.888 19.793 1.00 33.12 164 LEU A C 1
ATOM 1294 O O . LEU A 1 164 ? -52.415 -48.929 20.768 1.00 33.12 164 LEU A O 1
ATOM 1298 N N . GLY A 1 165 ? -54.117 -47.974 19.656 1.00 29.70 165 GLY A N 1
ATOM 1299 C CA . GLY A 1 165 ? -54.527 -47.052 20.712 1.00 29.70 165 GLY A CA 1
ATOM 1300 C C . GLY A 1 165 ? -55.443 -45.952 20.191 1.00 29.70 165 GLY A C 1
ATOM 1301 O O . GLY A 1 165 ? -54.995 -44.837 19.960 1.00 29.70 165 GLY A O 1
ATOM 1302 N N . TRP A 1 166 ? -56.716 -46.285 19.978 1.00 28.94 166 TRP A N 1
ATOM 1303 C CA . TRP A 1 166 ? -57.802 -45.318 19.818 1.00 28.94 166 TRP A CA 1
ATOM 1304 C C . TRP A 1 166 ? -57.835 -44.350 21.008 1.00 28.94 166 TRP A C 1
ATOM 1306 O O . TRP A 1 166 ? -57.803 -44.821 22.140 1.00 28.94 166 TRP A O 1
ATOM 1316 N N . TYR A 1 167 ? -57.970 -43.044 20.767 1.00 32.28 167 TYR A N 1
ATOM 1317 C CA . TYR A 1 167 ? -58.920 -42.207 21.506 1.00 32.28 167 TYR A CA 1
ATOM 1318 C C . TYR A 1 167 ? -59.229 -40.924 20.727 1.00 32.28 167 TYR A C 1
ATOM 1320 O O . TYR A 1 167 ? -58.366 -40.109 20.414 1.00 32.28 167 TYR A O 1
ATOM 1328 N N . GLU A 1 168 ? -60.509 -40.815 20.418 1.00 37.09 168 GLU A N 1
ATOM 1329 C CA . GLU A 1 168 ? -61.246 -39.706 19.842 1.00 37.09 168 GLU A CA 1
ATOM 1330 C C . GLU A 1 168 ? -61.576 -38.703 20.959 1.00 37.09 168 GLU A C 1
ATOM 1332 O O . GLU A 1 168 ? -61.981 -39.120 22.047 1.00 37.09 168 GLU A O 1
ATOM 1337 N N . ASN A 1 169 ? -61.415 -37.395 20.723 1.00 35.28 169 ASN A N 1
ATOM 1338 C CA . ASN A 1 169 ? -62.335 -36.401 21.282 1.00 35.28 169 ASN A CA 1
ATOM 1339 C C . ASN A 1 169 ? -62.165 -35.000 20.667 1.00 35.28 169 ASN A C 1
ATOM 1341 O O . ASN A 1 169 ? -61.184 -34.315 20.948 1.00 35.28 169 ASN A O 1
ATOM 1345 N N . ARG A 1 170 ? -63.243 -34.614 19.970 1.00 38.59 170 ARG A N 1
ATOM 1346 C CA . ARG A 1 170 ? -63.745 -33.282 19.593 1.00 38.59 170 ARG A CA 1
ATOM 1347 C C . ARG A 1 170 ? -63.044 -32.479 18.501 1.00 38.59 170 ARG A C 1
ATOM 1349 O O . ARG A 1 170 ? -61.918 -31.995 18.717 1.00 38.59 170 ARG A O 1
#

Secondary structure (DSSP, 8-state):
-HHHHHHTS-HHHHHHHS-TTTTT-HHHHHHHHHHHHHHHHHHHHHHHHHHHHHT--SSS--PPPPHHHHHHHHHHHH-GGGTTS-GGGGGGSTTS-HHHHHHHHHHHHHHHHHHHHHHH-TT---PPPHHHHHHHHHHHHHHHHHHHHHTS------------------

pLDDT: mean 72.99, std 17.73, range [28.94, 90.94]

Foldseek 3Di:
DVVVVLVPDDPVVCPVPPDPPCVVDPPSVVVVVVVVVVVVVVVVVVVVVCCCVPPNQDVVRPPDPDLQLVLLVVCCVPPVVCVVPDSNCSCVPPVNDPVVSVVVVVLVVLQVVQVVVCVVPVPDPPRDDSVNVVVVVVVVVVVVVVVVVVPPDDPDDDDDDDDDDDDDDD

Organism: NCBI:txid27350